Protein AF-A0NTE2-F1 (afdb_monomer_lite)

pLDDT: mean 90.6, std 13.33, range [49.94, 98.62]

Sequence (132 aa):
MLAAPLATPSHAAIKIIVNDVPITDYDISQRARLITMTQRKSASIAKKQAEEELVDDQVKLAEAERVGIDVSKSEVDNAFNNIARNVKMSPAQLSKALRSGGVQPDTLKERLKAQLAWNQVLRSRFSGRIEV

InterPro domains:
  IPR015391 SurA N-terminal [PF09312] (16-120)
  IPR027304 Trigger factor/SurA domain superfamily [SSF109998] (15-132)
  IPR050280 Outer Membrane Protein Chaperone SurA [PTHR47637] (13-132)

Structure (mmCIF, N/CA/C/O backbone):
data_AF-A0NTE2-F1
#
_entry.id   AF-A0NTE2-F1
#
loop_
_atom_site.group_PDB
_atom_site.id
_atom_site.type_symbol
_atom_site.label_atom_id
_atom_site.label_alt_id
_atom_site.label_comp_id
_atom_site.label_asym_id
_atom_site.label_entity_id
_atom_site.label_seq_id
_atom_site.pdbx_PDB_ins_code
_atom_site.Cartn_x
_atom_site.Cartn_y
_atom_site.Cartn_z
_atom_site.occupancy
_atom_site.B_iso_or_equiv
_atom_site.auth_seq_id
_atom_site.auth_comp_id
_atom_site.auth_asym_id
_atom_site.auth_atom_id
_atom_site.pdbx_PDB_model_num
ATOM 1 N N . MET A 1 1 ? 3.649 -36.551 -33.869 1.00 49.94 1 MET A N 1
ATOM 2 C CA . MET A 1 1 ? 2.861 -35.659 -32.992 1.00 49.94 1 MET A CA 1
ATOM 3 C C . MET A 1 1 ? 3.834 -34.852 -32.150 1.00 49.94 1 MET A C 1
ATOM 5 O O . MET A 1 1 ? 4.654 -35.456 -31.474 1.00 49.94 1 MET A O 1
ATOM 9 N N . LEU A 1 2 ? 3.822 -33.524 -32.280 1.00 52.00 2 LEU A N 1
ATOM 10 C CA . LEU A 1 2 ? 4.742 -32.616 -31.588 1.00 52.00 2 LEU A CA 1
ATOM 11 C C . LEU A 1 2 ? 4.151 -32.297 -30.204 1.00 52.00 2 LEU A C 1
ATOM 13 O O . LEU A 1 2 ? 3.086 -31.691 -30.124 1.00 52.00 2 LEU A O 1
ATOM 17 N N . ALA A 1 3 ? 4.791 -32.753 -29.127 1.00 56.91 3 ALA A N 1
ATOM 18 C CA . ALA A 1 3 ? 4.369 -32.439 -27.764 1.00 56.91 3 ALA A CA 1
ATOM 19 C C . ALA A 1 3 ? 4.745 -30.984 -27.434 1.00 56.91 3 ALA A C 1
ATOM 21 O O . ALA A 1 3 ? 5.921 -30.623 -27.474 1.00 56.91 3 ALA A O 1
ATOM 22 N N . ALA A 1 4 ? 3.752 -30.144 -27.138 1.00 63.62 4 ALA A N 1
ATOM 23 C CA . ALA A 1 4 ? 3.975 -28.782 -26.663 1.00 63.62 4 ALA A CA 1
ATOM 24 C C . ALA A 1 4 ? 4.422 -28.806 -25.186 1.00 63.62 4 ALA A C 1
ATOM 26 O O . ALA A 1 4 ? 3.841 -29.558 -24.398 1.00 63.62 4 ALA A O 1
ATOM 27 N N . PRO A 1 5 ? 5.423 -28.004 -24.780 1.00 62.00 5 PRO A N 1
ATOM 28 C CA . PRO A 1 5 ? 5.821 -27.917 -23.383 1.00 62.00 5 PRO A CA 1
ATOM 29 C C . PRO A 1 5 ? 4.708 -27.245 -22.573 1.00 62.00 5 PRO A C 1
ATOM 31 O O . PRO A 1 5 ? 4.257 -26.145 -22.895 1.00 62.00 5 PRO A O 1
ATOM 34 N N . LEU A 1 6 ? 4.265 -27.918 -21.511 1.00 60.69 6 LEU A N 1
ATOM 35 C CA . LEU A 1 6 ? 3.383 -27.344 -20.503 1.00 60.69 6 LEU A CA 1
ATOM 36 C C . LEU A 1 6 ? 4.132 -26.193 -19.825 1.00 60.69 6 LEU A C 1
ATOM 38 O O . LEU A 1 6 ? 5.137 -26.413 -19.151 1.00 60.69 6 LEU A O 1
ATOM 42 N N . ALA A 1 7 ? 3.663 -24.962 -20.021 1.00 56.88 7 ALA A N 1
ATOM 43 C CA . ALA A 1 7 ? 4.147 -23.815 -19.270 1.00 56.88 7 ALA A CA 1
ATOM 44 C C . ALA A 1 7 ? 3.827 -24.048 -17.787 1.00 56.88 7 ALA A C 1
ATOM 46 O O . ALA A 1 7 ? 2.666 -24.010 -17.381 1.00 56.88 7 ALA A O 1
ATOM 47 N N . THR A 1 8 ? 4.847 -24.330 -16.978 1.00 57.94 8 THR A N 1
ATOM 48 C CA . THR A 1 8 ? 4.693 -24.404 -15.526 1.00 57.94 8 THR A CA 1
ATOM 49 C C . THR A 1 8 ? 4.257 -23.032 -15.016 1.00 57.94 8 THR A C 1
ATOM 51 O O . THR A 1 8 ? 4.976 -22.057 -15.261 1.00 57.94 8 THR A O 1
ATOM 54 N N . PRO A 1 9 ? 3.114 -22.914 -14.317 1.00 55.31 9 PRO A N 1
ATOM 55 C CA . PRO A 1 9 ? 2.754 -21.664 -13.668 1.00 55.31 9 PRO A CA 1
ATOM 56 C C . PRO A 1 9 ? 3.874 -21.284 -12.693 1.00 55.31 9 PRO A C 1
ATOM 58 O O . PRO A 1 9 ? 4.295 -22.093 -11.863 1.00 55.31 9 PRO A O 1
ATOM 61 N N . SER A 1 10 ? 4.387 -20.062 -12.844 1.00 56.72 10 SER A N 1
ATOM 62 C CA . SER A 1 10 ? 5.357 -19.445 -11.939 1.00 56.72 10 SER A CA 1
ATOM 63 C C . SER A 1 10 ? 4.707 -19.288 -10.567 1.00 56.72 10 SER A C 1
ATOM 65 O O . SER A 1 10 ? 4.080 -18.267 -10.293 1.00 56.72 10 SER A O 1
ATOM 67 N N . HIS A 1 11 ? 4.804 -20.308 -9.719 1.00 59.41 11 HIS A N 1
ATOM 68 C CA . HIS A 1 11 ? 4.407 -20.186 -8.324 1.00 59.41 11 HIS A CA 1
ATOM 69 C C . HIS A 1 11 ? 5.403 -19.252 -7.641 1.00 59.41 11 HIS A C 1
ATOM 71 O O . HIS A 1 11 ? 6.606 -19.512 -7.669 1.00 59.41 11 HIS A O 1
ATOM 77 N N . ALA A 1 12 ? 4.905 -18.156 -7.068 1.00 74.44 12 ALA A N 1
ATOM 78 C CA . ALA A 1 12 ? 5.728 -17.276 -6.258 1.00 74.44 12 ALA A CA 1
ATOM 79 C C . ALA A 1 12 ? 6.293 -18.091 -5.081 1.00 74.44 12 ALA A C 1
ATOM 81 O O . ALA A 1 12 ? 5.547 -18.710 -4.320 1.00 74.44 12 ALA A O 1
ATOM 82 N N . ALA A 1 13 ? 7.615 -18.148 -4.974 1.00 82.31 13 ALA A N 1
ATOM 83 C CA . ALA A 1 13 ? 8.319 -18.853 -3.924 1.00 82.31 13 ALA A CA 1
ATOM 84 C C . ALA A 1 13 ? 8.225 -18.058 -2.618 1.00 82.31 13 ALA A C 1
ATOM 86 O O . ALA A 1 13 ? 8.483 -16.852 -2.579 1.00 82.31 13 ALA A O 1
ATOM 87 N N . ILE A 1 14 ? 7.890 -18.745 -1.526 1.00 85.69 14 ILE A N 1
ATOM 88 C CA . ILE A 1 14 ? 7.892 -18.157 -0.184 1.00 85.69 14 ILE A CA 1
ATOM 89 C C . ILE A 1 14 ? 9.339 -17.842 0.196 1.00 85.69 14 ILE A C 1
ATOM 91 O O . ILE A 1 14 ? 10.205 -18.719 0.145 1.00 85.69 14 ILE A O 1
ATOM 95 N N . LYS A 1 15 ? 9.606 -16.588 0.570 1.00 85.50 15 LYS A N 1
ATOM 96 C CA . LYS A 1 15 ? 10.952 -16.116 0.905 1.00 85.50 15 LYS A CA 1
ATOM 97 C C . LYS A 1 15 ? 11.124 -15.826 2.391 1.00 85.50 15 LYS A C 1
ATOM 99 O O . LYS A 1 15 ? 12.198 -16.092 2.927 1.00 85.50 15 LYS A O 1
ATOM 104 N N . ILE A 1 16 ? 10.096 -15.273 3.033 1.00 86.62 16 ILE A N 1
ATOM 105 C CA . ILE A 1 16 ? 10.083 -14.896 4.452 1.00 86.62 16 ILE A CA 1
ATOM 106 C C . ILE A 1 16 ? 8.705 -15.260 5.015 1.00 86.62 16 ILE A C 1
ATOM 108 O O . ILE A 1 16 ? 7.716 -15.187 4.293 1.00 86.62 16 ILE A O 1
ATOM 112 N N . ILE A 1 17 ? 8.625 -15.657 6.282 1.00 85.69 17 ILE A N 1
ATOM 113 C CA . ILE A 1 17 ? 7.356 -15.859 6.995 1.00 85.69 17 ILE A CA 1
ATOM 114 C C . ILE A 1 17 ? 7.373 -14.951 8.223 1.00 85.69 17 ILE A C 1
ATOM 116 O O . ILE A 1 17 ? 8.368 -14.926 8.949 1.00 85.69 17 ILE A O 1
ATOM 120 N N . VAL A 1 18 ? 6.293 -14.201 8.441 1.00 86.38 18 VAL A N 1
ATOM 121 C CA . VAL A 1 18 ? 6.135 -13.282 9.576 1.00 86.38 18 VAL A CA 1
ATOM 122 C C . VAL A 1 18 ? 4.772 -13.533 10.210 1.00 86.38 18 VAL A C 1
ATOM 124 O O . VAL A 1 18 ? 3.763 -13.283 9.563 1.00 86.38 18 VAL A O 1
ATOM 127 N N . ASN A 1 19 ? 4.736 -14.027 11.454 1.00 85.06 19 ASN A N 1
ATOM 128 C CA . ASN A 1 19 ? 3.493 -14.371 12.169 1.00 85.06 19 ASN A CA 1
ATOM 129 C C . ASN A 1 19 ? 2.514 -15.188 11.300 1.00 85.06 19 ASN A C 1
ATOM 131 O O . ASN A 1 19 ? 1.374 -14.786 11.098 1.00 85.06 19 ASN A O 1
ATOM 135 N N . ASP A 1 20 ? 3.002 -16.290 10.721 1.00 84.44 20 ASP A N 1
ATOM 136 C CA . ASP A 1 20 ? 2.256 -17.186 9.820 1.00 84.44 20 ASP A CA 1
ATOM 137 C C . ASP A 1 20 ? 1.786 -16.571 8.486 1.00 84.44 20 ASP A C 1
ATOM 139 O O . ASP A 1 20 ? 1.155 -17.253 7.676 1.00 84.44 20 ASP A O 1
ATOM 143 N N . VAL A 1 21 ? 2.168 -15.325 8.185 1.00 88.56 21 VAL A N 1
ATOM 144 C CA . VAL A 1 21 ? 1.932 -14.694 6.882 1.00 88.56 21 VAL A CA 1
ATOM 145 C C . VAL A 1 21 ? 3.163 -14.864 5.982 1.00 88.56 21 VAL A C 1
ATOM 147 O O . VAL A 1 21 ? 4.249 -14.373 6.318 1.00 88.56 21 VAL A O 1
ATOM 150 N N . PRO A 1 22 ? 3.042 -15.549 4.829 1.00 92.19 22 PRO A N 1
ATOM 151 C CA . PRO A 1 22 ? 4.142 -15.692 3.886 1.00 92.19 22 PRO A CA 1
ATOM 152 C C . PRO A 1 22 ? 4.351 -14.405 3.079 1.00 92.19 22 PRO A C 1
ATOM 154 O O . PRO A 1 22 ? 3.414 -13.835 2.529 1.00 92.19 22 PRO A O 1
ATOM 157 N N . ILE A 1 23 ? 5.610 -13.994 2.950 1.00 94.06 23 ILE A N 1
ATOM 158 C CA . ILE A 1 23 ? 6.079 -12.975 2.010 1.00 94.06 23 ILE A CA 1
ATOM 159 C C . ILE A 1 23 ? 6.783 -13.700 0.864 1.00 94.06 23 ILE A C 1
ATOM 161 O O . ILE A 1 23 ? 7.773 -14.419 1.065 1.00 94.06 23 ILE A O 1
ATOM 165 N N . THR A 1 24 ? 6.270 -13.518 -0.347 1.00 95.88 24 THR A N 1
ATOM 166 C CA . THR A 1 24 ? 6.753 -14.203 -1.548 1.00 95.88 24 THR A CA 1
ATOM 167 C C . THR A 1 24 ? 7.807 -13.390 -2.301 1.00 95.88 24 THR A C 1
ATOM 169 O O . THR A 1 24 ? 7.979 -12.186 -2.087 1.00 95.88 24 THR A O 1
ATOM 172 N N . ASP A 1 25 ? 8.519 -14.031 -3.230 1.00 94.75 25 ASP A N 1
ATOM 173 C CA . ASP A 1 25 ? 9.419 -13.325 -4.147 1.00 94.75 25 ASP A CA 1
ATOM 174 C C . ASP A 1 25 ? 8.673 -12.298 -5.014 1.00 94.75 25 ASP A C 1
ATOM 176 O O . ASP A 1 25 ? 9.222 -11.233 -5.318 1.00 94.75 25 ASP A O 1
ATOM 180 N N . TYR A 1 26 ? 7.412 -12.583 -5.355 1.00 95.50 26 TYR A N 1
ATOM 181 C CA . TYR A 1 26 ? 6.563 -11.669 -6.102 1.00 95.50 26 TYR A CA 1
ATOM 182 C C . TYR A 1 26 ? 6.326 -10.385 -5.305 1.00 95.50 26 TYR A C 1
ATOM 184 O O . TYR A 1 26 ? 6.580 -9.302 -5.838 1.00 95.50 26 TYR A O 1
ATOM 192 N N . ASP A 1 27 ? 5.956 -10.493 -4.027 1.00 96.50 27 ASP A N 1
ATOM 193 C CA . ASP A 1 27 ? 5.710 -9.340 -3.148 1.00 96.50 27 ASP A CA 1
ATOM 194 C C . ASP A 1 27 ? 6.960 -8.465 -3.028 1.00 96.50 27 ASP A C 1
ATOM 196 O O . ASP A 1 27 ? 6.910 -7.245 -3.227 1.00 96.50 27 ASP A O 1
ATOM 200 N N . ILE A 1 28 ? 8.112 -9.106 -2.800 1.00 97.00 28 ILE A N 1
ATOM 201 C CA . ILE A 1 28 ? 9.417 -8.441 -2.731 1.00 97.00 28 ILE A CA 1
ATOM 202 C C . ILE A 1 28 ? 9.723 -7.737 -4.054 1.00 97.00 28 ILE A C 1
ATOM 204 O O . ILE A 1 28 ? 10.151 -6.582 -4.057 1.00 97.00 28 ILE A O 1
ATOM 208 N N . SER A 1 29 ? 9.478 -8.390 -5.193 1.00 96.81 29 SER A N 1
ATOM 209 C CA . SER A 1 29 ? 9.735 -7.809 -6.512 1.00 96.81 29 SER A CA 1
ATOM 210 C C . SER A 1 29 ? 8.843 -6.596 -6.801 1.00 96.81 29 SER A C 1
ATOM 212 O O . SER A 1 29 ? 9.333 -5.577 -7.297 1.00 96.81 29 SER A O 1
ATOM 214 N N . GLN A 1 30 ? 7.554 -6.664 -6.453 1.00 98.12 30 GLN A N 1
ATOM 215 C CA . GLN A 1 30 ? 6.600 -5.574 -6.637 1.00 98.12 30 GLN A CA 1
ATOM 216 C C . GLN A 1 30 ? 6.968 -4.383 -5.752 1.00 98.12 30 GLN A C 1
ATOM 218 O O . GLN A 1 30 ? 7.038 -3.244 -6.228 1.00 98.12 30 GLN A O 1
ATOM 223 N N . ARG A 1 31 ? 7.277 -4.639 -4.473 1.00 98.00 31 ARG A N 1
ATOM 224 C CA . ARG A 1 31 ? 7.685 -3.595 -3.530 1.00 98.00 31 ARG A CA 1
ATOM 225 C C . ARG A 1 31 ? 9.025 -2.970 -3.920 1.00 98.00 31 ARG A C 1
ATOM 227 O O . ARG A 1 31 ? 9.150 -1.748 -3.867 1.00 98.00 31 ARG A O 1
ATOM 234 N N . ALA A 1 32 ? 9.991 -3.759 -4.388 1.00 97.94 32 ALA A N 1
ATOM 235 C CA . ALA A 1 32 ? 11.273 -3.249 -4.868 1.00 97.94 32 ALA A CA 1
ATOM 236 C C . ALA A 1 32 ? 11.094 -2.321 -6.078 1.00 97.94 32 ALA A C 1
ATOM 238 O O . ALA A 1 32 ? 11.653 -1.227 -6.099 1.00 97.94 32 ALA A O 1
ATOM 239 N N . ARG A 1 33 ? 10.255 -2.699 -7.054 1.00 97.56 33 ARG A N 1
ATOM 240 C CA . ARG A 1 33 ? 9.927 -1.839 -8.206 1.00 97.56 33 ARG A CA 1
ATOM 241 C C . ARG A 1 33 ? 9.265 -0.534 -7.771 1.00 97.56 33 ARG A C 1
ATOM 243 O O . ARG A 1 33 ? 9.644 0.530 -8.260 1.00 97.56 33 ARG A O 1
ATOM 250 N N . LEU A 1 34 ? 8.334 -0.596 -6.816 1.00 97.62 34 LEU A N 1
ATOM 251 C CA . LEU A 1 34 ? 7.710 0.595 -6.237 1.00 97.62 34 LEU A CA 1
ATOM 252 C C . LEU A 1 34 ? 8.752 1.520 -5.585 1.00 97.62 34 LEU A C 1
ATOM 254 O O . LEU A 1 34 ? 8.734 2.728 -5.828 1.00 97.62 34 LEU A O 1
ATOM 258 N N . ILE A 1 35 ? 9.680 0.971 -4.796 1.00 97.75 35 ILE A N 1
ATOM 259 C CA . ILE A 1 35 ? 10.769 1.729 -4.157 1.00 97.75 35 ILE A CA 1
ATOM 260 C C . ILE A 1 35 ? 11.699 2.341 -5.208 1.00 97.75 35 ILE A C 1
ATOM 262 O O . ILE A 1 35 ? 12.006 3.528 -5.130 1.00 97.75 35 ILE A O 1
ATOM 266 N N . THR A 1 36 ? 12.119 1.582 -6.220 1.00 96.31 36 THR A N 1
ATOM 267 C CA . THR A 1 36 ? 12.950 2.107 -7.312 1.00 96.31 36 THR A CA 1
ATOM 268 C C . THR A 1 36 ? 12.248 3.253 -8.039 1.00 96.31 36 THR A C 1
ATOM 270 O O . THR A 1 36 ? 12.862 4.293 -8.265 1.00 96.31 36 THR A O 1
ATOM 273 N N . MET A 1 37 ? 10.956 3.116 -8.342 1.00 94.19 37 MET A N 1
ATOM 274 C CA . MET A 1 37 ? 10.186 4.147 -9.041 1.00 94.19 37 MET A CA 1
ATOM 275 C C . MET A 1 37 ? 10.023 5.430 -8.210 1.00 94.19 37 MET A C 1
ATOM 277 O O . MET A 1 37 ? 10.099 6.531 -8.751 1.00 94.19 37 MET A O 1
ATOM 281 N N . THR A 1 38 ? 9.806 5.300 -6.900 1.00 93.31 38 THR A N 1
ATOM 282 C CA . THR A 1 38 ? 9.483 6.437 -6.017 1.00 93.31 38 THR A CA 1
ATOM 283 C C . THR A 1 38 ? 10.707 7.089 -5.376 1.00 93.31 38 THR A C 1
ATOM 285 O O . THR A 1 38 ? 10.713 8.298 -5.166 1.00 93.31 38 THR A O 1
ATOM 288 N N . GLN A 1 39 ? 11.753 6.314 -5.087 1.00 94.81 39 GLN A N 1
ATOM 289 C CA . GLN A 1 39 ? 12.952 6.758 -4.363 1.00 94.81 39 GLN A CA 1
ATOM 290 C C . GLN A 1 39 ? 14.212 6.777 -5.244 1.00 94.81 39 GLN A C 1
ATOM 292 O O . GLN A 1 39 ? 15.270 7.178 -4.768 1.00 94.81 39 GLN A O 1
ATOM 297 N N . ARG A 1 40 ? 14.127 6.337 -6.512 1.00 92.56 40 ARG A N 1
ATOM 298 C CA . ARG A 1 40 ? 15.254 6.265 -7.471 1.00 92.56 40 ARG A CA 1
ATOM 299 C C . ARG A 1 40 ? 16.461 5.469 -6.952 1.00 92.56 40 ARG A C 1
ATOM 301 O O . ARG A 1 40 ? 17.604 5.750 -7.305 1.00 92.56 40 ARG A O 1
ATOM 308 N N . LYS A 1 41 ? 16.209 4.464 -6.109 1.00 92.62 41 LYS A N 1
ATOM 309 C CA . LYS A 1 41 ? 17.235 3.564 -5.563 1.00 92.62 41 LYS A CA 1
ATOM 310 C C . LYS A 1 41 ? 17.602 2.471 -6.566 1.00 92.62 41 LYS A C 1
ATOM 312 O O . LYS A 1 41 ? 16.753 2.025 -7.341 1.00 92.62 41 LYS A O 1
ATOM 317 N N . SER A 1 42 ? 18.855 2.013 -6.515 1.00 95.12 42 SER A N 1
ATOM 318 C CA . SER A 1 42 ? 19.315 0.870 -7.312 1.00 95.12 42 SER A CA 1
ATOM 319 C C . SER A 1 42 ? 18.515 -0.391 -6.975 1.00 95.12 42 SER A C 1
ATOM 321 O O . SER A 1 42 ? 17.998 -0.533 -5.866 1.00 95.12 42 SER A O 1
ATOM 323 N N . ALA A 1 43 ? 18.428 -1.326 -7.923 1.00 91.81 43 ALA A N 1
ATOM 324 C CA . ALA A 1 43 ? 17.624 -2.537 -7.758 1.00 91.81 43 ALA A CA 1
ATOM 325 C C . ALA A 1 43 ? 18.048 -3.380 -6.540 1.00 91.81 43 ALA A C 1
ATOM 327 O O . ALA A 1 43 ? 17.193 -3.917 -5.840 1.00 91.81 43 ALA A O 1
ATOM 328 N N . SER A 1 44 ? 19.351 -3.465 -6.248 1.00 93.62 44 SER A N 1
ATOM 329 C CA . SER A 1 44 ? 19.865 -4.214 -5.094 1.00 93.62 44 SER A CA 1
ATOM 330 C C . SER A 1 44 ? 19.457 -3.583 -3.761 1.00 93.62 44 SER A C 1
ATOM 332 O O . SER A 1 44 ? 18.981 -4.287 -2.872 1.00 93.62 44 SER A O 1
ATOM 334 N N . ILE A 1 45 ? 19.578 -2.257 -3.637 1.00 96.56 45 ILE A N 1
ATOM 335 C CA . ILE A 1 45 ? 19.168 -1.521 -2.433 1.00 96.56 45 ILE A CA 1
ATOM 336 C C . ILE A 1 45 ? 17.647 -1.589 -2.269 1.00 96.56 45 ILE A C 1
ATOM 338 O O . ILE A 1 45 ? 17.156 -1.857 -1.175 1.00 96.56 45 ILE A O 1
ATOM 342 N N . ALA A 1 46 ? 16.899 -1.389 -3.357 1.00 97.25 46 ALA A N 1
ATOM 343 C CA . ALA A 1 46 ? 15.442 -1.437 -3.339 1.00 97.25 46 ALA A CA 1
ATOM 344 C C . ALA A 1 46 ? 14.911 -2.823 -2.955 1.00 97.25 46 ALA A C 1
ATOM 346 O O . ALA A 1 46 ? 13.931 -2.902 -2.223 1.00 97.25 46 ALA A O 1
ATOM 347 N N . LYS A 1 47 ? 15.567 -3.907 -3.393 1.00 96.88 47 LYS A N 1
ATOM 348 C CA . LYS A 1 47 ? 15.205 -5.274 -3.001 1.00 96.88 47 LYS A CA 1
ATOM 349 C C . LYS A 1 47 ? 15.400 -5.512 -1.506 1.00 96.88 47 LYS A C 1
ATOM 351 O O . LYS A 1 47 ? 14.479 -5.989 -0.856 1.00 96.88 47 LYS A O 1
ATOM 356 N N . LYS A 1 48 ? 16.563 -5.144 -0.960 1.00 96.88 48 LYS A N 1
ATOM 357 C CA . LYS A 1 48 ? 16.831 -5.301 0.476 1.00 96.88 48 LYS A CA 1
ATOM 358 C C . LYS A 1 48 ? 15.829 -4.504 1.319 1.00 96.88 48 LYS A C 1
ATOM 360 O O . LYS A 1 48 ? 15.229 -5.040 2.239 1.00 96.88 48 LYS A O 1
ATOM 365 N N . GLN A 1 49 ? 15.589 -3.248 0.947 1.00 97.69 49 GLN A N 1
ATOM 366 C CA . GLN A 1 49 ? 14.600 -2.415 1.627 1.00 97.69 49 GLN A CA 1
ATOM 367 C C . GLN A 1 49 ? 13.173 -2.957 1.467 1.00 97.69 49 GLN A C 1
ATOM 369 O O . GLN A 1 49 ? 12.370 -2.818 2.377 1.00 97.69 49 GLN A O 1
ATOM 374 N N . ALA A 1 50 ? 12.832 -3.558 0.324 1.00 97.88 50 ALA A N 1
ATOM 375 C CA . ALA A 1 50 ? 11.525 -4.176 0.130 1.00 97.88 50 ALA A CA 1
ATOM 376 C C . ALA A 1 50 ? 11.295 -5.335 1.103 1.00 97.88 50 ALA A C 1
ATOM 378 O O . ALA A 1 50 ? 10.2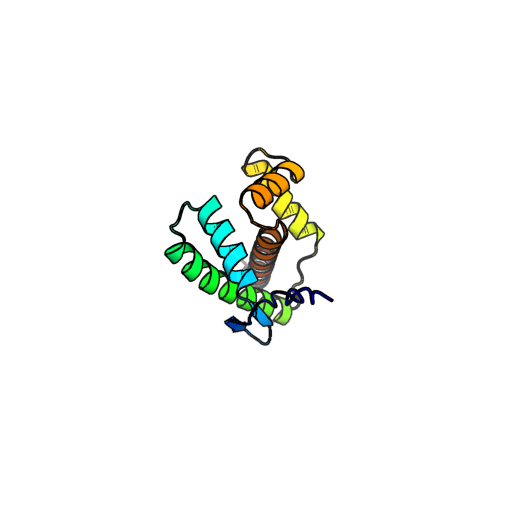15 -5.422 1.672 1.00 97.88 50 ALA A O 1
ATOM 379 N N . GLU A 1 51 ? 12.300 -6.190 1.306 1.00 97.31 51 GLU A N 1
ATOM 380 C CA . GLU A 1 51 ? 12.248 -7.275 2.292 1.00 97.31 51 GLU A CA 1
ATOM 381 C C . GLU A 1 51 ? 12.010 -6.716 3.705 1.00 97.31 51 GLU A C 1
ATOM 383 O O . GLU A 1 51 ? 11.073 -7.140 4.376 1.00 97.31 51 GLU A O 1
ATOM 388 N N . GLU A 1 52 ? 12.789 -5.710 4.114 1.00 97.44 52 GLU A N 1
ATOM 389 C CA . GLU A 1 52 ? 12.657 -5.047 5.421 1.00 97.44 52 GLU A CA 1
ATOM 390 C C . GLU A 1 52 ? 11.279 -4.379 5.598 1.00 97.44 52 GLU A C 1
ATOM 392 O O . GLU A 1 52 ? 10.586 -4.624 6.582 1.00 97.44 52 GLU A O 1
ATOM 397 N N . GLU A 1 53 ? 10.831 -3.583 4.619 1.00 98.00 53 GLU A N 1
ATOM 398 C CA . GLU A 1 53 ? 9.540 -2.888 4.683 1.00 98.00 53 GLU A CA 1
ATOM 399 C C . GLU A 1 53 ? 8.349 -3.853 4.690 1.00 98.00 53 GLU A C 1
ATOM 401 O O . GLU A 1 53 ? 7.350 -3.566 5.344 1.00 98.00 53 GLU A O 1
ATOM 406 N N . LEU A 1 54 ? 8.417 -4.973 3.961 1.00 98.00 54 LEU A N 1
ATOM 407 C CA . LEU A 1 54 ? 7.339 -5.966 3.952 1.00 98.00 54 LEU A CA 1
ATOM 408 C C . LEU A 1 54 ? 7.238 -6.685 5.295 1.00 98.00 54 LEU A C 1
ATOM 410 O O . LEU A 1 54 ? 6.129 -6.892 5.778 1.00 98.00 54 LEU A O 1
ATOM 414 N N . VAL A 1 55 ? 8.371 -7.018 5.920 1.00 97.44 55 VAL A N 1
ATOM 415 C CA . VAL A 1 55 ? 8.384 -7.578 7.277 1.00 97.44 55 VAL A CA 1
ATOM 416 C C . VAL A 1 55 ? 7.765 -6.590 8.264 1.00 97.44 55 VAL A C 1
ATOM 418 O O . VAL A 1 55 ? 6.849 -6.955 9.000 1.00 97.44 55 VAL A O 1
ATOM 421 N N . ASP A 1 56 ? 8.190 -5.328 8.228 1.00 97.75 56 ASP A N 1
ATOM 422 C CA . ASP A 1 56 ? 7.635 -4.276 9.081 1.00 97.75 56 ASP A CA 1
ATOM 423 C C . ASP A 1 56 ? 6.132 -4.065 8.856 1.00 97.75 56 ASP A C 1
ATOM 425 O O . ASP A 1 56 ? 5.386 -3.833 9.809 1.00 97.75 56 ASP A O 1
ATOM 429 N N . ASP A 1 57 ? 5.677 -4.102 7.600 1.00 97.94 57 ASP A N 1
ATOM 430 C CA . ASP A 1 57 ? 4.263 -3.967 7.250 1.00 97.94 57 ASP A CA 1
ATOM 431 C C . ASP A 1 57 ? 3.449 -5.125 7.861 1.00 97.94 57 ASP A C 1
ATOM 433 O O . ASP A 1 57 ? 2.406 -4.870 8.466 1.00 97.94 57 ASP A O 1
ATOM 437 N N . GLN A 1 58 ? 3.949 -6.367 7.806 1.00 96.81 58 GLN A N 1
ATOM 438 C CA . GLN A 1 58 ? 3.288 -7.513 8.446 1.00 96.81 58 GLN A CA 1
ATOM 439 C C . GLN A 1 58 ? 3.259 -7.399 9.972 1.00 96.81 58 GLN A C 1
ATOM 441 O O . GLN A 1 58 ? 2.221 -7.642 10.586 1.00 96.81 58 GLN A O 1
ATOM 446 N N . VAL A 1 59 ? 4.353 -6.960 10.600 1.00 96.50 59 VAL A N 1
ATOM 447 C CA . VAL A 1 59 ? 4.392 -6.745 12.057 1.00 96.50 59 VAL A CA 1
ATOM 448 C C . VAL A 1 59 ? 3.370 -5.687 12.487 1.00 96.50 59 VAL A C 1
ATOM 450 O O . VAL A 1 59 ?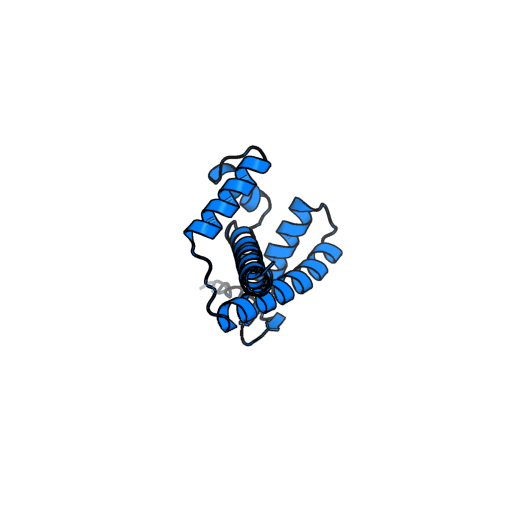 2.653 -5.881 13.469 1.00 96.50 59 VAL A O 1
ATOM 453 N N . LYS A 1 60 ? 3.251 -4.582 11.740 1.00 96.56 60 LYS A N 1
ATOM 454 C CA . LYS A 1 60 ? 2.260 -3.526 12.016 1.00 96.56 60 LYS A CA 1
ATOM 455 C C . LYS A 1 60 ? 0.828 -4.027 11.881 1.00 96.56 60 LYS A C 1
ATOM 457 O O . LYS A 1 60 ? -0.010 -3.676 12.709 1.00 96.56 60 LYS A O 1
ATOM 462 N N . LEU A 1 61 ? 0.547 -4.805 10.836 1.00 96.94 61 LEU A N 1
ATOM 463 C CA . LEU A 1 61 ? -0.779 -5.373 10.600 1.00 96.94 61 LEU A CA 1
ATOM 464 C C . LEU A 1 61 ? -1.155 -6.373 11.698 1.00 96.94 61 LEU A C 1
ATOM 466 O O . LEU A 1 61 ? -2.248 -6.265 12.244 1.00 96.94 61 LEU A O 1
ATOM 470 N N . ALA A 1 62 ? -0.232 -7.256 12.086 1.00 95.62 62 ALA A N 1
ATOM 471 C CA . ALA A 1 62 ? -0.450 -8.208 13.171 1.00 95.62 62 ALA A CA 1
ATOM 472 C C . ALA A 1 62 ? -0.733 -7.506 14.510 1.00 95.62 62 ALA A C 1
ATOM 474 O O . ALA A 1 62 ? -1.628 -7.903 15.251 1.00 95.62 62 ALA A O 1
ATOM 475 N N . GLU A 1 63 ? -0.007 -6.429 14.825 1.00 95.12 63 GLU A N 1
ATOM 476 C CA . GLU A 1 63 ? -0.265 -5.658 16.045 1.00 95.12 63 GLU A CA 1
ATOM 477 C C . GLU A 1 63 ? -1.606 -4.917 15.992 1.00 95.12 63 GLU A C 1
ATOM 479 O O . GLU A 1 63 ? -2.300 -4.861 17.006 1.00 95.12 63 GLU A O 1
ATOM 484 N N . ALA A 1 64 ? -1.986 -4.366 14.835 1.00 96.62 64 ALA A N 1
ATOM 485 C CA . ALA A 1 64 ? -3.288 -3.730 14.656 1.00 96.62 64 ALA A CA 1
ATOM 486 C C . ALA A 1 64 ? -4.435 -4.726 14.864 1.00 96.62 64 ALA A C 1
ATOM 488 O O . ALA A 1 64 ? -5.350 -4.447 15.639 1.00 96.62 64 ALA A O 1
ATOM 489 N N . GLU A 1 65 ? -4.334 -5.913 14.266 1.00 95.25 65 GLU A N 1
ATOM 490 C CA . GLU A 1 65 ? -5.291 -7.001 14.466 1.00 95.25 65 GLU A CA 1
ATOM 491 C C . GLU A 1 65 ? -5.372 -7.410 15.943 1.00 95.25 65 GLU A C 1
ATOM 493 O O . GLU A 1 65 ? -6.464 -7.494 16.506 1.00 95.25 65 GLU A O 1
ATOM 498 N N . ARG A 1 66 ? -4.221 -7.555 16.617 1.00 94.38 66 ARG A N 1
ATOM 499 C CA . ARG A 1 66 ? -4.148 -7.909 18.044 1.00 94.38 66 ARG A CA 1
ATOM 500 C C . ARG A 1 66 ? -4.903 -6.930 18.948 1.00 94.38 66 ARG A C 1
ATOM 502 O O . ARG A 1 66 ? -5.401 -7.333 19.998 1.00 94.38 66 ARG A O 1
ATOM 509 N N . VAL A 1 67 ? -4.968 -5.649 18.579 1.00 94.62 67 VAL A N 1
ATOM 510 C CA . VAL A 1 67 ? -5.690 -4.613 19.339 1.00 94.62 67 VAL A CA 1
ATOM 511 C C . VAL A 1 67 ? -7.075 -4.288 18.765 1.00 94.62 67 VAL A C 1
ATOM 513 O O . VAL A 1 67 ? -7.698 -3.324 19.203 1.00 94.62 67 VAL A O 1
ATOM 516 N N . GLY A 1 68 ? -7.573 -5.085 17.814 1.00 95.00 68 GLY A N 1
ATOM 517 C CA . GLY A 1 68 ? -8.916 -4.944 17.244 1.00 95.00 68 GLY A CA 1
ATOM 518 C C . GLY A 1 68 ? -9.075 -3.785 16.256 1.00 95.00 68 GLY A C 1
ATOM 519 O O . GLY A 1 68 ? -10.184 -3.293 16.062 1.00 95.00 68 GLY A O 1
ATOM 520 N N . ILE A 1 69 ? -7.982 -3.325 15.649 1.00 96.06 69 ILE A N 1
ATOM 521 C CA . ILE A 1 69 ? -7.985 -2.273 14.632 1.00 96.06 69 ILE A CA 1
ATOM 522 C C . ILE A 1 69 ? -8.016 -2.913 13.244 1.00 96.06 69 ILE A C 1
ATOM 524 O O . ILE A 1 69 ? -7.070 -3.591 12.848 1.00 96.06 69 ILE A O 1
ATOM 528 N N . ASP A 1 70 ? -9.071 -2.627 12.480 1.00 94.31 70 ASP A N 1
ATOM 529 C CA . ASP A 1 70 ? -9.179 -2.989 11.065 1.00 94.31 70 ASP A CA 1
ATOM 530 C C . ASP A 1 70 ? -9.316 -1.736 10.194 1.00 94.31 70 ASP A C 1
ATOM 532 O O . ASP A 1 70 ? -10.101 -0.834 10.484 1.00 94.31 70 ASP A O 1
ATOM 536 N N . VAL A 1 71 ? -8.537 -1.684 9.112 1.00 97.00 71 VAL A N 1
ATOM 537 C CA . VAL A 1 71 ? -8.572 -0.579 8.147 1.00 97.00 71 VAL A CA 1
ATOM 538 C C . VAL A 1 71 ? -9.437 -0.986 6.969 1.00 97.00 71 VAL A C 1
ATOM 540 O O . VAL A 1 71 ? -9.085 -1.887 6.199 1.00 97.00 71 VAL A O 1
ATOM 543 N N . SER A 1 72 ? -10.531 -0.255 6.781 1.00 97.69 72 SER A N 1
ATOM 544 C CA . SER A 1 72 ? -11.489 -0.528 5.720 1.00 97.69 72 SER A CA 1
ATOM 545 C C . SER A 1 72 ? -10.909 -0.256 4.329 1.00 97.69 72 SER A C 1
ATOM 547 O O . SER A 1 72 ? -10.038 0.595 4.119 1.00 97.69 72 SER A O 1
ATOM 549 N N . LYS A 1 73 ? -11.471 -0.922 3.315 1.00 97.00 73 LYS A N 1
ATOM 550 C CA . LYS A 1 73 ? -11.128 -0.667 1.908 1.00 97.00 73 LYS A CA 1
ATOM 551 C C . LYS A 1 73 ? -11.315 0.805 1.516 1.00 97.00 73 LYS A C 1
ATOM 553 O O . LYS A 1 73 ? -10.491 1.348 0.788 1.00 97.00 73 LYS A O 1
ATOM 558 N N . SER A 1 74 ? -12.368 1.447 2.025 1.00 98.06 74 SER A N 1
ATOM 559 C CA . SER A 1 74 ? -12.657 2.864 1.771 1.00 98.06 74 SER A CA 1
ATOM 560 C C . SER A 1 74 ? -11.535 3.773 2.278 1.00 98.06 74 SER A C 1
ATOM 562 O O . SER A 1 74 ? -11.103 4.677 1.568 1.00 98.06 74 SER A O 1
ATOM 564 N N . GLU A 1 75 ? -10.998 3.516 3.474 1.00 98.25 75 GLU A N 1
ATOM 565 C CA . GLU A 1 75 ? -9.871 4.284 4.015 1.00 98.25 75 GLU A CA 1
ATOM 566 C C . GLU A 1 75 ? -8.609 4.132 3.166 1.00 98.25 75 GLU A C 1
ATOM 568 O O . GLU A 1 75 ? -7.935 5.125 2.879 1.00 98.25 75 GLU A O 1
ATOM 573 N N . VAL A 1 76 ? -8.319 2.913 2.705 1.00 98.50 76 VAL A N 1
ATOM 574 C CA . VAL A 1 76 ? -7.185 2.648 1.809 1.00 98.50 76 VAL A CA 1
ATOM 575 C C . VAL A 1 76 ? -7.374 3.346 0.461 1.00 98.50 76 VAL A C 1
ATOM 577 O O . VAL A 1 76 ? -6.448 3.993 -0.031 1.00 98.50 76 VAL A O 1
ATOM 580 N N . ASP A 1 77 ? -8.568 3.268 -0.128 1.00 98.31 77 ASP A N 1
ATOM 581 C CA . ASP A 1 77 ? -8.881 3.931 -1.396 1.00 98.31 77 ASP A CA 1
ATOM 582 C C . ASP A 1 77 ? -8.809 5.461 -1.256 1.00 98.31 77 ASP A C 1
ATOM 584 O O . ASP A 1 77 ? -8.264 6.140 -2.127 1.00 98.31 77 ASP A O 1
ATOM 588 N N . ASN A 1 78 ? -9.252 6.019 -0.128 1.00 98.56 78 ASN A N 1
ATOM 589 C CA . ASN A 1 78 ? -9.108 7.442 0.176 1.00 98.56 78 ASN A CA 1
ATOM 590 C C . ASN A 1 78 ? -7.640 7.855 0.328 1.00 98.56 78 ASN A C 1
ATOM 592 O O . ASN A 1 78 ? -7.232 8.881 -0.224 1.00 98.56 78 ASN A O 1
ATOM 596 N N . ALA A 1 79 ? -6.820 7.055 1.013 1.00 98.50 79 ALA A N 1
ATOM 597 C CA . ALA A 1 79 ? -5.384 7.301 1.100 1.00 98.50 79 ALA A CA 1
ATOM 598 C C . ALA A 1 79 ? -4.716 7.236 -0.282 1.00 98.50 79 ALA A C 1
ATOM 600 O O . ALA A 1 79 ? -3.932 8.121 -0.627 1.00 98.50 79 ALA A O 1
ATOM 601 N N . PHE A 1 80 ? -5.081 6.259 -1.115 1.00 98.62 80 PHE A N 1
ATOM 602 C CA . PHE A 1 80 ? -4.594 6.150 -2.490 1.00 98.62 80 PHE A CA 1
ATOM 603 C C . PHE A 1 80 ? -4.998 7.369 -3.336 1.00 98.62 80 PHE A C 1
ATOM 605 O O . PHE A 1 80 ? -4.171 7.930 -4.058 1.00 98.62 80 PHE A O 1
ATOM 612 N N . ASN A 1 81 ? -6.240 7.840 -3.196 1.00 98.50 81 ASN A N 1
ATOM 613 C CA . ASN A 1 81 ? -6.728 9.053 -3.855 1.00 98.50 81 ASN A CA 1
ATOM 614 C C . ASN A 1 81 ? -5.946 10.297 -3.413 1.00 98.50 81 ASN A C 1
ATOM 616 O O . ASN A 1 81 ? -5.637 11.155 -4.240 1.00 98.50 81 ASN A O 1
ATOM 620 N N . ASN A 1 82 ? -5.586 10.391 -2.133 1.00 98.38 82 ASN A N 1
ATOM 621 C CA . ASN A 1 82 ? -4.765 11.485 -1.620 1.00 98.38 82 ASN A CA 1
ATOM 622 C C . ASN A 1 82 ? -3.343 11.449 -2.193 1.00 98.38 82 ASN A C 1
ATOM 624 O O . ASN A 1 82 ? -2.833 12.493 -2.596 1.00 98.38 82 ASN A O 1
ATOM 628 N N . ILE A 1 83 ? -2.729 10.267 -2.323 1.00 97.88 83 ILE A N 1
ATOM 629 C CA . ILE A 1 83 ? -1.442 10.131 -3.021 1.00 97.88 83 ILE A CA 1
ATOM 630 C C . ILE A 1 83 ? -1.563 10.603 -4.470 1.00 97.88 83 ILE A C 1
ATOM 632 O O . ILE A 1 83 ? -0.741 11.406 -4.908 1.00 97.88 83 ILE A O 1
ATOM 636 N N . ALA A 1 84 ? -2.600 10.165 -5.192 1.00 98.19 84 ALA A N 1
ATOM 637 C CA . ALA A 1 84 ? -2.835 10.581 -6.573 1.00 98.19 84 ALA A CA 1
ATOM 638 C C . ALA A 1 84 ? -2.923 12.113 -6.689 1.00 98.19 84 ALA A C 1
ATOM 640 O O . ALA A 1 84 ? -2.211 12.708 -7.498 1.00 98.19 84 ALA A O 1
ATOM 641 N N . ARG A 1 85 ? -3.700 12.763 -5.812 1.00 98.25 85 ARG A N 1
ATOM 642 C CA . ARG A 1 85 ? -3.800 14.231 -5.744 1.00 98.25 85 ARG A CA 1
ATOM 643 C C . ARG A 1 85 ? -2.449 14.897 -5.480 1.00 98.25 85 ARG A C 1
ATOM 645 O O . ARG A 1 85 ? -2.112 15.854 -6.173 1.00 98.25 85 ARG A O 1
ATOM 652 N N . ASN A 1 86 ? -1.660 14.375 -4.540 1.00 97.19 86 ASN A N 1
ATOM 653 C CA . ASN A 1 86 ? -0.347 14.931 -4.191 1.00 97.19 86 ASN A CA 1
ATOM 654 C C . ASN A 1 86 ? 0.635 14.897 -5.368 1.00 97.19 86 ASN A C 1
ATOM 656 O O . ASN A 1 86 ? 1.425 15.823 -5.541 1.00 97.19 86 ASN A O 1
ATOM 660 N N . VAL A 1 87 ? 0.552 13.870 -6.217 1.00 96.06 87 VAL A N 1
ATOM 661 C CA . VAL A 1 87 ? 1.354 13.768 -7.448 1.00 96.06 87 VAL A CA 1
ATOM 662 C C . VAL A 1 87 ? 0.648 14.351 -8.680 1.00 96.06 87 VAL A C 1
ATOM 664 O O . VAL A 1 87 ? 1.086 14.119 -9.804 1.00 96.06 87 VAL A O 1
ATOM 667 N N . LYS A 1 88 ? -0.424 15.134 -8.481 1.00 97.69 88 LYS A N 1
ATOM 668 C CA . LYS A 1 88 ? -1.212 15.811 -9.528 1.00 97.69 88 LYS A CA 1
ATOM 669 C C . LYS A 1 88 ? -1.789 14.853 -10.582 1.00 97.69 88 LYS A C 1
ATOM 671 O O . LYS A 1 88 ? -1.835 15.169 -11.768 1.00 97.69 88 LYS A O 1
ATOM 676 N N . MET A 1 89 ? -2.244 13.682 -10.144 1.00 98.06 89 MET A N 1
ATOM 677 C CA . MET A 1 89 ? -2.878 12.655 -10.970 1.00 98.06 89 MET A CA 1
ATOM 678 C C . MET A 1 89 ? -4.281 12.312 -10.457 1.00 98.06 89 MET A C 1
ATOM 680 O O . MET A 1 89 ? -4.581 12.406 -9.268 1.00 98.06 89 MET A O 1
ATOM 684 N N . SER A 1 90 ? -5.143 11.834 -11.352 1.00 98.38 90 SER A N 1
ATOM 685 C CA . SER A 1 90 ? -6.329 11.068 -10.955 1.00 98.38 90 SER A CA 1
ATOM 686 C C . SER A 1 90 ? -5.937 9.663 -10.463 1.00 98.38 90 SER A C 1
ATOM 688 O O . SER A 1 90 ? -4.879 9.148 -10.842 1.00 98.38 90 SER A O 1
ATOM 690 N N .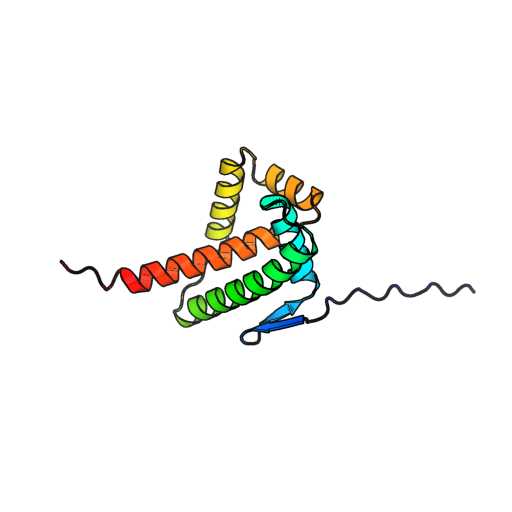 PRO A 1 91 ? -6.794 8.974 -9.686 1.00 97.94 91 PRO A N 1
ATOM 691 C CA . PRO A 1 91 ? -6.528 7.600 -9.243 1.00 97.94 91 PRO A CA 1
ATOM 692 C C . PRO A 1 91 ? -6.308 6.619 -10.406 1.00 97.94 91 PRO A C 1
ATOM 694 O O . PRO A 1 91 ? -5.462 5.725 -10.330 1.00 97.94 91 PRO A O 1
ATOM 697 N N . ALA A 1 92 ? -7.023 6.815 -11.519 1.00 98.38 92 ALA A N 1
ATOM 698 C CA . ALA A 1 92 ? -6.851 6.025 -12.736 1.00 98.38 92 ALA A CA 1
ATOM 699 C C . ALA A 1 92 ? -5.486 6.280 -13.400 1.00 98.38 92 ALA A C 1
ATOM 701 O O . ALA A 1 92 ? -4.811 5.331 -13.804 1.00 98.38 92 ALA A O 1
ATOM 702 N N . GLN A 1 93 ? -5.042 7.542 -13.465 1.00 98.44 93 GLN A N 1
ATOM 703 C CA . GLN A 1 93 ? -3.717 7.899 -13.985 1.00 98.44 93 GLN A CA 1
ATOM 704 C C . GLN A 1 93 ? -2.592 7.351 -13.106 1.00 98.44 93 GLN A C 1
ATOM 706 O O . GLN A 1 93 ? -1.652 6.774 -13.646 1.00 98.44 93 GLN A O 1
ATOM 711 N N . LEU A 1 94 ? -2.711 7.448 -11.776 1.00 98.25 94 LEU A N 1
ATOM 712 C CA . LEU A 1 94 ? -1.741 6.854 -10.853 1.00 98.25 94 LEU A CA 1
ATOM 713 C C . LEU A 1 94 ? -1.666 5.333 -11.041 1.00 98.25 94 LEU A C 1
ATOM 715 O O . LEU A 1 94 ? -0.581 4.770 -11.158 1.00 98.25 94 LEU A O 1
ATOM 719 N N . SER A 1 95 ? -2.821 4.670 -11.149 1.00 98.31 95 SER A N 1
ATOM 720 C CA . SER A 1 95 ? -2.882 3.227 -11.404 1.00 98.31 95 SER A CA 1
ATOM 721 C C . SER A 1 95 ? -2.220 2.846 -12.730 1.00 98.31 95 SER A C 1
ATOM 723 O O . SER A 1 95 ? -1.537 1.828 -12.810 1.00 98.31 95 SER A O 1
ATOM 725 N N . LYS A 1 96 ? -2.404 3.656 -13.780 1.00 98.31 96 LYS A N 1
ATOM 726 C CA . LYS A 1 96 ? -1.737 3.456 -15.070 1.00 98.31 96 LYS A CA 1
ATOM 727 C C . LYS A 1 96 ? -0.226 3.660 -14.950 1.00 98.31 96 LYS A C 1
ATOM 729 O O . LYS A 1 96 ? 0.519 2.832 -15.455 1.00 98.31 96 LYS A O 1
ATOM 734 N N . ALA A 1 97 ? 0.221 4.708 -14.258 1.00 97.50 97 ALA A N 1
ATOM 735 C CA . ALA A 1 97 ? 1.638 4.992 -14.050 1.00 97.50 97 ALA A CA 1
ATOM 736 C C . ALA A 1 97 ? 2.350 3.862 -13.286 1.00 97.50 97 ALA A C 1
ATOM 738 O O . ALA A 1 97 ? 3.414 3.422 -13.714 1.00 97.50 97 ALA A O 1
ATOM 739 N N . LEU A 1 98 ? 1.728 3.338 -12.221 1.00 98.00 98 LEU A N 1
ATOM 740 C CA . LEU A 1 98 ? 2.230 2.180 -11.472 1.00 98.00 98 LEU A CA 1
ATOM 741 C C . LEU A 1 98 ? 2.403 0.963 -12.387 1.00 98.00 98 LEU A C 1
ATOM 743 O O . LEU A 1 98 ? 3.489 0.386 -12.446 1.00 98.00 98 LEU A O 1
ATOM 747 N N . ARG A 1 99 ? 1.371 0.632 -13.175 1.00 98.25 99 ARG A N 1
ATOM 748 C CA . ARG A 1 99 ? 1.425 -0.503 -14.108 1.00 98.25 99 ARG A CA 1
ATOM 749 C C . ARG A 1 99 ? 2.472 -0.319 -15.200 1.00 98.25 99 ARG A C 1
ATOM 751 O O . ARG A 1 99 ? 3.174 -1.275 -15.512 1.00 98.25 99 ARG A O 1
ATOM 758 N N . SER A 1 100 ? 2.628 0.891 -15.737 1.00 96.69 100 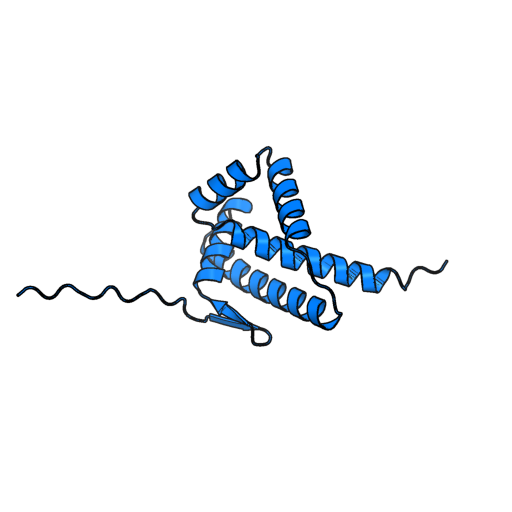SER A N 1
ATOM 759 C CA . SER A 1 100 ? 3.701 1.206 -16.689 1.00 96.69 100 SER A CA 1
ATOM 760 C C . SER A 1 100 ? 5.095 1.019 -16.081 1.00 96.69 100 SER A C 1
ATOM 762 O O . SER A 1 100 ? 6.021 0.642 -16.790 1.00 96.69 100 SER A O 1
ATOM 764 N N . GLY A 1 101 ? 5.244 1.238 -14.770 1.00 93.88 101 GLY A N 1
ATOM 765 C CA . GLY A 1 101 ? 6.453 0.922 -14.003 1.00 93.88 101 GLY A CA 1
ATOM 766 C C . GLY A 1 101 ? 6.570 -0.547 -13.572 1.00 93.88 101 GLY A C 1
ATOM 767 O O . GLY A 1 101 ? 7.482 -0.895 -12.824 1.00 93.88 101 GLY A O 1
ATOM 768 N N . GLY A 1 102 ? 5.651 -1.417 -14.005 1.00 95.81 102 GLY A N 1
ATOM 769 C CA . GLY A 1 102 ? 5.634 -2.837 -13.652 1.00 95.81 102 GLY A CA 1
ATOM 770 C C . GLY A 1 102 ? 5.212 -3.128 -12.209 1.00 95.81 102 GLY A C 1
ATOM 771 O O . GLY A 1 102 ? 5.562 -4.198 -11.702 1.00 95.81 102 GLY A O 1
ATOM 772 N N . VAL A 1 103 ? 4.505 -2.193 -11.565 1.00 97.88 103 VAL A N 1
ATOM 773 C CA . VAL A 1 103 ? 3.978 -2.285 -10.196 1.00 97.88 103 VAL A CA 1
ATOM 774 C C . VAL A 1 103 ? 2.457 -2.411 -10.239 1.00 97.88 103 VAL A C 1
ATOM 776 O O . VAL A 1 103 ? 1.775 -1.593 -10.863 1.00 97.88 103 VAL A O 1
ATOM 779 N N . GLN A 1 104 ? 1.896 -3.398 -9.547 1.00 98.06 104 GLN A N 1
ATOM 780 C CA . GLN A 1 104 ? 0.450 -3.469 -9.367 1.00 98.06 104 GLN A CA 1
ATOM 781 C C . GLN A 1 104 ? -0.032 -2.394 -8.384 1.00 98.06 104 GLN A C 1
ATOM 783 O O . GLN A 1 104 ? 0.601 -2.181 -7.349 1.00 98.06 104 GLN A O 1
ATOM 788 N N . PRO A 1 105 ? -1.169 -1.717 -8.647 1.00 98.00 105 PRO A N 1
ATOM 789 C CA . PRO A 1 105 ? -1.696 -0.709 -7.727 1.00 98.00 105 PRO A CA 1
ATOM 790 C C . PRO A 1 105 ? -1.945 -1.235 -6.312 1.00 98.00 105 PRO A C 1
ATOM 792 O O . PRO A 1 105 ? -1.783 -0.482 -5.351 1.00 98.00 105 PRO A O 1
ATOM 795 N N . ASP A 1 106 ? -2.282 -2.519 -6.189 1.00 97.62 106 ASP A N 1
ATOM 796 C CA . ASP A 1 106 ? -2.525 -3.165 -4.901 1.00 97.62 106 ASP A CA 1
ATOM 797 C C . ASP A 1 106 ? -1.279 -3.166 -4.007 1.00 97.62 106 ASP A C 1
ATOM 799 O O . ASP A 1 106 ? -1.406 -2.906 -2.818 1.00 97.62 106 ASP A O 1
ATOM 803 N N . THR A 1 107 ? -0.067 -3.246 -4.566 1.00 97.94 107 THR A N 1
ATOM 804 C CA . THR A 1 107 ? 1.185 -3.137 -3.793 1.00 97.94 107 THR A CA 1
ATOM 805 C C . THR A 1 107 ? 1.299 -1.808 -3.043 1.00 97.94 107 THR A C 1
ATOM 807 O O . THR A 1 107 ? 1.789 -1.753 -1.912 1.00 97.94 107 THR A O 1
ATOM 810 N N . LEU A 1 108 ? 0.853 -0.705 -3.658 1.00 98.06 108 LEU A N 1
ATOM 811 C CA . LEU A 1 108 ? 0.815 0.591 -2.980 1.00 98.06 108 LEU A CA 1
ATOM 812 C C . LEU A 1 108 ? -0.332 0.642 -1.964 1.00 98.06 108 LEU A C 1
ATOM 814 O O . LEU A 1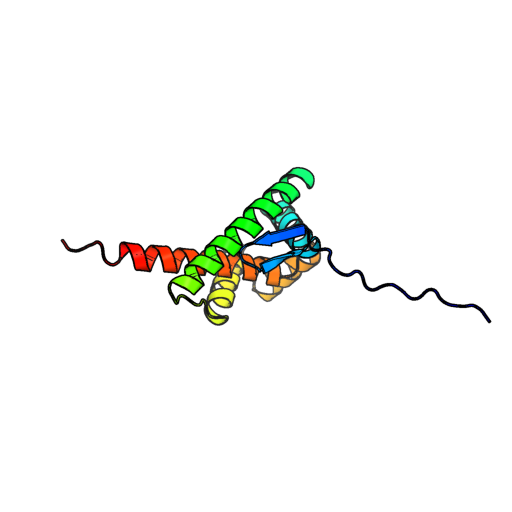 108 ? -0.159 1.194 -0.881 1.00 98.06 108 LEU A O 1
ATOM 818 N N . LYS A 1 109 ? -1.493 0.069 -2.286 1.00 98.44 109 LYS A N 1
ATOM 819 C CA . LYS A 1 109 ? -2.641 0.031 -1.372 1.00 9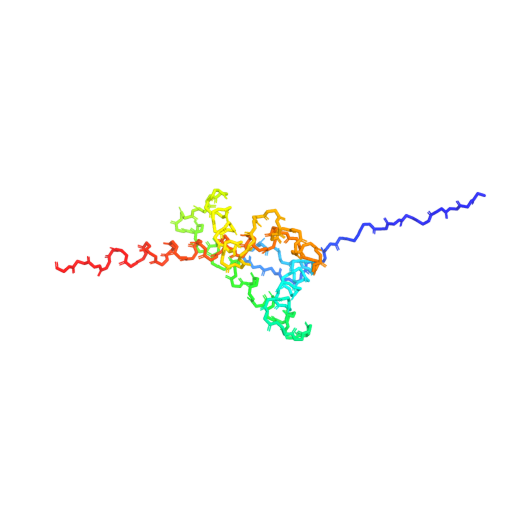8.44 109 LYS A CA 1
ATOM 820 C C . LYS A 1 109 ? -2.351 -0.777 -0.107 1.00 98.44 109 LYS A C 1
ATOM 822 O O . LYS A 1 109 ? -2.682 -0.321 0.980 1.00 98.44 109 LYS A O 1
ATOM 827 N N . GLU A 1 110 ? -1.680 -1.915 -0.223 1.00 98.06 110 GLU A N 1
ATOM 828 C CA . GLU A 1 110 ? -1.243 -2.745 0.905 1.00 98.06 110 GLU A CA 1
ATOM 829 C C . GLU A 1 110 ? -0.267 -1.990 1.812 1.00 98.06 110 GLU A C 1
ATOM 831 O O . GLU A 1 110 ? -0.455 -1.963 3.028 1.00 98.06 110 GLU A O 1
ATOM 836 N N . ARG A 1 111 ? 0.706 -1.273 1.225 1.00 97.75 111 ARG A N 1
ATOM 837 C CA . ARG A 1 111 ? 1.585 -0.359 1.976 1.00 97.75 111 ARG A CA 1
ATOM 838 C C . ARG A 1 111 ? 0.776 0.665 2.769 1.00 97.75 111 ARG A C 1
ATOM 840 O O . ARG A 1 111 ? 1.044 0.901 3.944 1.00 97.75 111 ARG A O 1
ATOM 847 N N . LEU A 1 112 ? -0.199 1.301 2.117 1.00 98.25 112 LEU A N 1
ATOM 848 C CA . LEU A 1 112 ? -1.051 2.303 2.754 1.00 98.25 112 LEU A CA 1
ATOM 849 C C . LEU A 1 112 ? -1.901 1.683 3.868 1.00 98.25 112 LEU A C 1
ATOM 851 O O . LEU A 1 112 ? -2.034 2.301 4.919 1.00 98.25 112 LEU A O 1
ATOM 855 N N . LYS A 1 113 ? -2.416 0.460 3.685 1.00 98.38 113 LYS A N 1
ATOM 856 C CA . LYS A 1 113 ? -3.157 -0.271 4.722 1.00 98.38 113 LYS A CA 1
ATOM 857 C C . LYS A 1 113 ? -2.307 -0.450 5.979 1.00 98.38 113 LYS A C 1
ATOM 859 O O . LYS A 1 113 ? -2.746 -0.055 7.055 1.00 98.38 113 LYS A O 1
ATOM 864 N N . ALA A 1 114 ? -1.083 -0.962 5.842 1.00 98.25 114 ALA A N 1
ATOM 865 C CA . ALA A 1 114 ? -0.172 -1.152 6.972 1.00 98.25 114 ALA A CA 1
ATOM 866 C C . ALA A 1 114 ? 0.159 0.174 7.685 1.00 98.25 114 ALA A C 1
ATOM 868 O O . ALA A 1 114 ? 0.145 0.251 8.914 1.00 98.25 114 ALA A O 1
ATOM 869 N N . GLN A 1 115 ? 0.391 1.249 6.924 1.00 97.81 115 GLN A N 1
ATOM 870 C CA . GLN A 1 115 ? 0.640 2.583 7.482 1.00 97.81 115 GLN A CA 1
ATOM 871 C C . GLN A 1 115 ? -0.574 3.151 8.231 1.00 97.81 115 GLN A C 1
ATOM 873 O O . GLN A 1 115 ? -0.425 3.706 9.319 1.00 97.81 115 GLN A O 1
ATOM 878 N N . LEU A 1 116 ? -1.777 3.028 7.664 1.00 98.25 116 LEU A N 1
ATOM 879 C CA . LEU A 1 116 ? -3.016 3.487 8.293 1.00 98.25 116 LEU A CA 1
ATOM 880 C C . LEU A 1 116 ? -3.307 2.710 9.578 1.00 98.25 116 LEU A C 1
ATOM 882 O O . LEU A 1 116 ? -3.609 3.336 10.594 1.00 98.25 116 LEU A O 1
ATOM 886 N N . ALA A 1 117 ? -3.153 1.385 9.541 1.00 97.75 117 ALA A N 1
ATOM 887 C CA . ALA A 1 117 ? -3.373 0.504 10.682 1.00 97.75 117 ALA A CA 1
ATOM 888 C C . ALA A 1 117 ? -2.452 0.898 11.838 1.00 97.75 117 ALA A C 1
ATOM 890 O O . ALA A 1 117 ? -2.908 1.160 12.950 1.00 97.75 117 ALA A O 1
ATOM 891 N N . TRP A 1 118 ? -1.163 1.085 11.548 1.00 97.12 118 TRP A N 1
ATOM 892 C CA . TRP A 1 118 ? -0.197 1.524 12.548 1.00 97.12 118 TRP A CA 1
ATOM 893 C C . TRP A 1 118 ? -0.508 2.911 13.122 1.00 97.12 118 TRP A C 1
ATOM 895 O O . TRP A 1 118 ? -0.452 3.116 14.333 1.00 97.12 118 TRP A O 1
ATOM 905 N N . ASN A 1 119 ? -0.898 3.871 12.279 1.00 96.44 119 ASN A N 1
ATOM 906 C CA . ASN A 1 119 ? -1.293 5.199 12.749 1.00 96.44 119 ASN A CA 1
ATOM 907 C C . ASN A 1 119 ? -2.503 5.141 13.694 1.00 96.44 119 ASN A C 1
ATOM 909 O O . ASN A 1 119 ? -2.562 5.899 14.663 1.00 96.44 119 ASN A O 1
ATOM 913 N N . GLN A 1 120 ? -3.465 4.254 13.431 1.00 95.88 120 GLN A N 1
ATOM 914 C CA . GLN A 1 120 ? -4.602 4.023 14.323 1.00 95.88 120 GLN A CA 1
ATOM 915 C C . GLN A 1 120 ? -4.160 3.383 15.649 1.00 95.88 120 GLN A C 1
ATOM 917 O O . GLN A 1 120 ? -4.584 3.862 16.702 1.00 95.88 120 GLN A O 1
ATOM 922 N N . VAL A 1 121 ? -3.248 2.399 15.620 1.00 95.19 121 VAL A N 1
ATOM 923 C CA . VAL A 1 121 ? -2.654 1.790 16.830 1.00 95.19 121 VAL A CA 1
ATOM 924 C C . VAL A 1 121 ? -2.011 2.857 17.712 1.00 95.19 121 VAL A C 1
ATOM 926 O O . VAL A 1 121 ? -2.282 2.926 18.912 1.00 95.19 121 VAL A O 1
ATOM 929 N N . LEU A 1 122 ? -1.186 3.727 17.122 1.00 94.00 122 LEU A N 1
ATOM 930 C CA . LEU A 1 122 ? -0.536 4.810 17.856 1.00 94.00 122 LEU A CA 1
ATOM 931 C C . LEU A 1 122 ? -1.569 5.768 18.460 1.00 94.00 122 LEU A C 1
ATOM 933 O O . LEU A 1 122 ? -1.500 6.060 19.652 1.00 94.00 122 LEU A O 1
ATOM 937 N N . ARG A 1 123 ? -2.565 6.212 17.681 1.00 91.44 123 ARG A N 1
ATOM 938 C CA . ARG A 1 123 ? -3.624 7.098 18.191 1.00 91.44 123 ARG A CA 1
ATOM 939 C C . ARG A 1 123 ? -4.364 6.487 19.377 1.00 91.44 123 ARG A C 1
ATOM 941 O O . ARG A 1 123 ? -4.521 7.175 20.377 1.00 91.44 123 ARG A O 1
ATOM 948 N N . SER A 1 124 ? -4.741 5.211 19.298 1.00 89.50 124 SER A N 1
ATOM 949 C CA . SER A 1 124 ? -5.428 4.515 20.391 1.00 89.50 124 SER A CA 1
ATOM 950 C C . SER A 1 124 ? -4.574 4.404 21.657 1.00 89.50 124 SER A C 1
ATOM 952 O O . SER A 1 124 ? -5.112 4.458 22.759 1.00 89.50 124 SER A O 1
ATOM 954 N N . ARG A 1 125 ? -3.250 4.243 21.528 1.00 85.75 125 ARG A N 1
ATOM 955 C CA . ARG A 1 125 ? -2.337 4.150 22.680 1.00 85.75 125 ARG A CA 1
ATOM 956 C C . ARG A 1 125 ? -2.099 5.498 23.365 1.00 85.75 125 ARG A C 1
ATOM 958 O O . ARG A 1 125 ? -1.896 5.526 24.575 1.00 85.75 125 ARG A O 1
ATOM 965 N N . PHE A 1 126 ? -2.100 6.599 22.613 1.00 81.50 126 PHE A N 1
ATOM 966 C CA . PHE A 1 126 ? -1.804 7.933 23.152 1.00 81.50 126 PHE A CA 1
ATOM 967 C C . PHE A 1 126 ? -3.049 8.764 23.491 1.00 81.50 126 PHE A C 1
ATOM 969 O O . PHE A 1 126 ? -2.944 9.668 24.316 1.00 81.50 126 PHE A O 1
ATOM 976 N N . SER A 1 127 ? -4.229 8.445 22.946 1.00 70.25 127 SER A N 1
ATOM 977 C CA . SER A 1 127 ? -5.483 9.126 23.304 1.00 70.25 127 SER A CA 1
ATOM 978 C C . SER A 1 127 ? -5.889 8.911 24.765 1.00 70.25 127 SER A C 1
ATOM 980 O O . SER A 1 127 ? -6.542 9.770 25.338 1.00 70.25 127 SER A O 1
ATOM 982 N N . GLY A 1 128 ? -5.475 7.800 25.385 1.00 61.56 128 GLY A N 1
ATOM 983 C CA . GLY A 1 128 ? -5.717 7.517 26.805 1.00 61.56 128 GLY A CA 1
ATOM 984 C C . GLY A 1 128 ? -4.695 8.120 27.776 1.00 61.56 128 GLY A C 1
ATOM 985 O O . GLY A 1 128 ? -4.749 7.805 28.958 1.00 61.56 128 GLY A O 1
ATOM 986 N N . ARG A 1 129 ? -3.725 8.922 27.304 1.00 59.91 129 ARG A N 1
ATOM 987 C CA . ARG A 1 129 ? -2.628 9.461 28.137 1.00 59.91 129 ARG A CA 1
ATOM 988 C C . ARG A 1 129 ? -2.629 10.989 28.266 1.00 59.91 129 ARG A C 1
ATOM 990 O O . ARG A 1 129 ? -1.713 11.539 28.868 1.00 59.91 129 ARG A O 1
ATOM 997 N N . ILE A 1 130 ? -3.622 11.673 27.699 1.00 55.53 130 ILE A N 1
ATOM 998 C CA . ILE A 1 130 ? -3.785 13.125 27.834 1.00 55.53 130 ILE A CA 1
ATOM 999 C C . ILE A 1 130 ? -5.031 13.383 28.687 1.00 55.53 130 ILE A C 1
ATOM 1001 O O . ILE A 1 130 ? -6.102 13.668 28.166 1.00 55.53 130 ILE A O 1
ATOM 1005 N N . GLU A 1 131 ? -4.879 13.247 30.001 1.00 50.69 131 GLU A N 1
ATOM 1006 C CA . GLU A 1 131 ? -5.697 13.971 30.975 1.00 50.69 131 GLU A CA 1
ATOM 1007 C C . GLU A 1 131 ? -4.813 15.113 31.497 1.00 50.69 131 GLU A C 1
ATOM 1009 O O . GLU A 1 131 ? -3.708 14.861 31.984 1.00 50.69 131 GLU A O 1
ATOM 1014 N N . VAL A 1 132 ? -5.256 16.357 31.297 1.00 54.34 132 VAL A N 1
ATOM 1015 C CA . VAL A 1 132 ? -4.682 17.569 31.908 1.00 54.34 132 VAL A CA 1
ATOM 1016 C C . VAL A 1 132 ? -5.656 18.048 32.965 1.00 54.34 132 VAL A C 1
ATOM 1018 O O . VAL A 1 132 ? -6.859 18.117 32.626 1.00 54.34 132 VAL A O 1
#

Organism: Roseibium aggregatum (strain ATCC 25650 / DSM 13394 / JCM 20685 / NBRC 16684 / NCIMB 2208 / IAM 12614 / B1) (NCBI:txid384765)

Foldseek 3Di:
DDDDDDDDPPDFDFDDAAPNRTDTPVLLQQQLLVCCVPVVDDSVVSSVVSVVLVNLLSVLVVVLVVVVHFDDPVNLVVVLQVVCVVVPHGSVVVQVVSVVSVHHPVSVSSSSRSVVSNVVVVCVVCVVVDDD

Secondary structure (DSSP, 8-state):
--PPP-----PPPEEEEETTEEEEHHHHHHHHHHHHHHH---HHHHHHHHHHHHHHHHHHHHHHHHTT----HHHHHHHHHHHHHHTT--HHHHHHHHHHTT--HHHHHHHHHHHHHHHHHHHHHHHTT---

Radius of gyration: 18.06 Å; chains: 1; bounding box: 32×53×65 Å